Protein AF-A0A2R6M1F9-F1 (afdb_monomer_lite)

Foldseek 3Di:
DDPVVVVVVVVVVVVVVVVVVVVVVVVVVVPVPVVDDPPDDDPVVVVVVVVVVVVVVVPPPQWDAAPPPRDIDGVPDQADPPPRHGSDDD

Radius of gyration: 22.43 Å; chains: 1; bounding box: 37×41×60 Å

Secondary structure (DSSP, 8-state):
--HHHHHHHHHHHHHHHHHHHHHHHHHHHTSGGGS---S---HHHHHHHHHHHHHHHTT-TTEEE-TTT--EEETT-SB-TTT--BS---

Structure (mmCIF, N/CA/C/O backbone):
data_AF-A0A2R6M1F9-F1
#
_entry.id   AF-A0A2R6M1F9-F1
#
loop_
_atom_site.group_PDB
_atom_site.id
_atom_site.type_symbol
_atom_site.label_atom_id
_atom_site.label_alt_id
_atom_site.label_comp_id
_atom_site.label_asym_id
_atom_site.label_entity_id
_atom_site.label_seq_id
_atom_site.pdbx_PDB_ins_code
_atom_site.Cartn_x
_atom_site.Cartn_y
_atom_site.Cartn_z
_atom_site.occupancy
_atom_site.B_iso_or_equiv
_atom_site.auth_seq_id
_atom_site.auth_comp_id
_atom_site.auth_asym_id
_atom_site.auth_atom_id
_atom_site.pdbx_PDB_model_num
ATOM 1 N N . MET A 1 1 ? -7.019 -3.990 28.624 1.00 62.16 1 MET A N 1
ATOM 2 C CA . MET A 1 1 ? -7.121 -3.147 27.414 1.00 62.16 1 MET A CA 1
ATOM 3 C C . MET A 1 1 ? -8.331 -3.614 26.623 1.00 62.16 1 MET A C 1
ATOM 5 O O . MET A 1 1 ? -8.274 -4.688 26.042 1.00 62.16 1 MET A O 1
ATOM 9 N N . GLY A 1 2 ? -9.462 -2.911 26.725 1.00 83.88 2 GLY A N 1
ATOM 10 C CA . GLY A 1 2 ? -10.709 -3.326 26.066 1.00 83.88 2 GLY A CA 1
ATOM 11 C C . GLY A 1 2 ? -10.620 -3.261 24.538 1.00 83.88 2 GLY A C 1
ATOM 12 O O . GLY A 1 2 ? -9.620 -2.802 23.991 1.00 83.88 2 GLY A O 1
ATOM 13 N N . VAL A 1 3 ? -11.688 -3.677 23.856 1.00 92.81 3 VAL A N 1
ATOM 14 C CA . VAL A 1 3 ? -11.815 -3.665 22.383 1.00 92.81 3 VAL A CA 1
ATOM 15 C C . VAL A 1 3 ? -11.404 -2.316 21.776 1.00 92.81 3 VAL A C 1
ATOM 17 O O . VAL A 1 3 ? -10.700 -2.277 20.774 1.00 92.81 3 VAL A O 1
ATOM 20 N N . TRP A 1 4 ? -11.733 -1.210 22.446 1.00 94.88 4 TRP A N 1
ATOM 21 C CA . TRP A 1 4 ? -11.312 0.142 22.067 1.00 94.88 4 TRP A CA 1
ATOM 22 C C . TRP A 1 4 ? -9.793 0.327 21.951 1.00 94.88 4 TRP A C 1
ATOM 24 O O . TRP A 1 4 ? -9.336 1.008 21.041 1.00 94.88 4 TRP A O 1
ATOM 34 N N . GLY A 1 5 ? -9.001 -0.308 22.819 1.00 94.38 5 GLY A N 1
ATOM 35 C CA . GLY A 1 5 ? -7.538 -0.252 22.739 1.00 94.38 5 GLY A CA 1
ATOM 36 C C . GLY A 1 5 ? -6.995 -0.958 21.496 1.00 94.38 5 GLY A C 1
ATOM 37 O O . GLY A 1 5 ? -6.104 -0.434 20.835 1.00 94.38 5 GLY A O 1
ATOM 38 N N . TRP A 1 6 ? -7.577 -2.104 21.133 1.00 95.62 6 TRP A N 1
ATOM 39 C CA . TRP A 1 6 ? -7.233 -2.813 19.898 1.00 95.62 6 TRP A CA 1
ATOM 40 C C . TRP A 1 6 ? -7.651 -2.027 18.656 1.00 95.62 6 TRP A C 1
ATOM 42 O O . TRP A 1 6 ? -6.871 -1.936 17.715 1.00 95.62 6 TRP A O 1
ATOM 52 N N . ILE A 1 7 ? -8.829 -1.394 18.676 1.00 95.56 7 ILE A N 1
ATOM 53 C CA . ILE A 1 7 ? -9.282 -0.510 17.591 1.00 95.56 7 ILE A CA 1
ATOM 54 C C . ILE A 1 7 ? -8.274 0.622 17.371 1.00 95.56 7 ILE A C 1
ATOM 56 O O . ILE A 1 7 ? -7.817 0.817 16.249 1.00 95.56 7 ILE A O 1
ATOM 60 N N . VAL A 1 8 ? -7.882 1.332 18.434 1.00 96.62 8 VAL A N 1
ATOM 61 C CA . VAL A 1 8 ? -6.899 2.424 18.336 1.00 96.62 8 VAL A CA 1
ATOM 62 C C . VAL A 1 8 ? -5.555 1.911 17.815 1.00 96.62 8 VAL A C 1
ATOM 64 O O . VAL A 1 8 ? -4.969 2.534 16.933 1.00 96.62 8 VAL A O 1
ATOM 67 N N . LEU A 1 9 ? -5.090 0.755 18.295 1.00 96.38 9 LEU A N 1
ATOM 68 C CA . LEU A 1 9 ? -3.852 0.135 17.823 1.00 96.38 9 LEU A CA 1
ATOM 69 C C . LEU A 1 9 ? -3.904 -0.200 16.324 1.00 96.38 9 LEU A C 1
ATOM 71 O O . LEU A 1 9 ? -2.960 0.114 15.602 1.00 96.38 9 LEU A O 1
ATOM 75 N N . TYR A 1 10 ? -5.004 -0.780 15.837 1.00 96.00 10 TYR A N 1
ATOM 76 C CA . TYR A 1 10 ? -5.166 -1.078 14.414 1.00 96.00 10 TYR A CA 1
ATOM 77 C C . TYR A 1 10 ? -5.249 0.184 13.561 1.00 96.00 10 TYR A C 1
ATOM 79 O O . TYR A 1 10 ? -4.634 0.226 12.500 1.00 96.00 10 TYR A O 1
ATOM 87 N N . VAL A 1 11 ? -5.954 1.220 14.022 1.00 97.75 11 VAL A N 1
ATOM 88 C CA . VAL A 1 11 ? -6.027 2.506 13.314 1.00 97.75 11 VAL A CA 1
ATOM 89 C C . VAL A 1 11 ? -4.641 3.145 13.212 1.00 97.75 11 VAL A C 1
ATOM 91 O O . VAL A 1 11 ? -4.264 3.595 12.132 1.00 97.75 11 VAL A O 1
ATOM 94 N N . LEU A 1 12 ? -3.853 3.135 14.292 1.00 97.88 12 LEU A N 1
ATOM 95 C CA . LEU A 1 12 ? -2.485 3.660 14.288 1.00 97.88 12 LEU A CA 1
ATOM 96 C C . LEU A 1 12 ? -1.559 2.856 13.371 1.00 97.88 12 LEU A C 1
ATOM 98 O O . LEU A 1 12 ? -0.820 3.444 12.582 1.00 97.88 12 LEU A O 1
ATOM 102 N N . LEU A 1 13 ? -1.619 1.523 13.435 1.00 97.56 13 LEU A N 1
ATOM 103 C CA . LEU A 1 13 ? -0.844 0.647 12.556 1.00 97.56 13 LEU A CA 1
ATOM 104 C C . LEU A 1 13 ? -1.215 0.873 11.085 1.00 97.56 13 LEU A C 1
ATOM 106 O O . LEU A 1 13 ? -0.336 1.014 10.240 1.00 97.56 13 LEU A O 1
ATOM 110 N N . PHE A 1 14 ? -2.511 0.944 10.783 1.00 97.94 14 PHE A N 1
ATOM 111 C CA . PHE A 1 14 ? -3.009 1.182 9.434 1.00 97.94 14 PHE A CA 1
ATOM 112 C C . PHE A 1 14 ? -2.569 2.551 8.911 1.00 97.94 14 PHE A C 1
ATOM 114 O O . PHE A 1 14 ? -2.059 2.636 7.799 1.00 97.94 14 PHE A O 1
ATOM 121 N N . ALA A 1 15 ? -2.683 3.607 9.720 1.00 97.75 15 ALA A N 1
ATOM 122 C CA . ALA A 1 15 ? -2.209 4.940 9.359 1.00 97.75 15 ALA A CA 1
ATOM 123 C C . ALA A 1 15 ? -0.694 4.963 9.085 1.00 97.75 15 ALA A C 1
ATOM 125 O O . ALA A 1 15 ? -0.258 5.585 8.118 1.00 97.75 15 ALA A O 1
ATOM 126 N N . LEU A 1 16 ? 0.105 4.246 9.884 1.00 97.62 16 LEU A N 1
ATOM 127 C CA . LEU A 1 16 ? 1.548 4.114 9.672 1.00 97.62 16 LEU A CA 1
ATOM 128 C C . LEU A 1 16 ? 1.868 3.390 8.357 1.00 97.62 16 LEU A C 1
ATOM 130 O O . LEU A 1 16 ? 2.707 3.856 7.591 1.00 97.62 16 LEU A O 1
ATOM 134 N N . VAL A 1 17 ? 1.186 2.277 8.075 1.00 97.50 17 VAL A N 1
ATOM 135 C CA . VAL A 1 17 ? 1.352 1.528 6.820 1.00 97.50 17 VAL A CA 1
ATOM 136 C C . VAL A 1 17 ? 0.974 2.396 5.622 1.00 97.50 17 VAL A C 1
ATOM 138 O O . VAL A 1 17 ? 1.734 2.461 4.661 1.00 97.50 17 VAL A O 1
ATOM 141 N N . GLN A 1 18 ? -0.147 3.115 5.694 1.00 96.94 18 GLN A N 1
ATOM 142 C CA . GLN A 1 18 ? -0.564 4.052 4.648 1.00 96.94 18 GLN A CA 1
ATOM 143 C C . GLN A 1 18 ? 0.474 5.156 4.427 1.00 96.94 18 GLN A C 1
ATOM 145 O O . GLN A 1 18 ? 0.794 5.479 3.287 1.00 96.94 18 GLN A O 1
ATOM 150 N N . LEU A 1 19 ? 1.054 5.698 5.502 1.00 96.38 19 LEU A N 1
ATOM 151 C CA . LEU A 1 19 ? 2.111 6.704 5.416 1.00 96.38 19 LEU A CA 1
ATOM 152 C C . LEU A 1 19 ? 3.391 6.132 4.795 1.00 96.38 19 LEU A C 1
ATOM 154 O O . LEU A 1 19 ? 4.007 6.802 3.971 1.00 96.38 19 LEU A O 1
ATOM 158 N N . LEU A 1 20 ? 3.780 4.899 5.138 1.00 94.94 20 LEU A N 1
ATOM 159 C CA . LEU A 1 20 ? 4.918 4.215 4.518 1.00 94.94 20 LEU A CA 1
ATOM 160 C C . LEU A 1 20 ? 4.688 3.951 3.031 1.00 94.94 20 LEU A C 1
ATOM 162 O O . LEU A 1 20 ? 5.590 4.208 2.243 1.00 94.94 20 LEU A O 1
ATOM 166 N N . ILE A 1 21 ? 3.496 3.491 2.646 1.00 94.25 21 ILE A N 1
ATOM 167 C CA . ILE A 1 21 ? 3.114 3.284 1.242 1.00 94.25 21 ILE A CA 1
ATOM 168 C C . ILE A 1 21 ? 3.162 4.613 0.490 1.00 94.25 21 ILE A C 1
ATOM 170 O O . ILE A 1 21 ? 3.815 4.701 -0.545 1.00 94.25 21 ILE A O 1
ATOM 174 N N . TYR A 1 22 ? 2.538 5.657 1.040 1.00 92.00 22 TYR A N 1
ATOM 175 C CA . TYR A 1 22 ? 2.562 6.998 0.465 1.00 92.00 22 TYR A CA 1
ATOM 176 C C . TYR A 1 22 ? 3.990 7.515 0.306 1.00 92.00 22 TYR A C 1
ATOM 178 O O . TYR A 1 22 ? 4.343 8.021 -0.750 1.00 92.00 22 TYR A O 1
ATOM 186 N N . ARG A 1 23 ? 4.837 7.354 1.327 1.00 92.12 23 ARG A N 1
ATOM 187 C CA . ARG A 1 23 ? 6.236 7.778 1.266 1.00 92.12 23 ARG A CA 1
ATOM 188 C C . ARG A 1 23 ? 7.033 6.948 0.265 1.00 92.12 23 ARG A C 1
ATOM 190 O O . ARG A 1 23 ? 7.868 7.517 -0.413 1.00 92.12 23 ARG A O 1
ATOM 197 N N . TYR A 1 24 ? 6.790 5.645 0.170 1.00 89.50 24 TYR A N 1
ATOM 198 C CA . TYR A 1 24 ? 7.475 4.759 -0.767 1.00 89.50 24 TYR A CA 1
ATOM 199 C C . TYR A 1 24 ? 7.135 5.106 -2.218 1.00 89.50 24 TYR A C 1
ATOM 201 O O . TYR A 1 24 ? 8.044 5.340 -3.004 1.00 89.50 24 TYR A O 1
ATOM 209 N N . LEU A 1 25 ? 5.842 5.230 -2.536 1.00 83.94 25 LEU A N 1
ATOM 210 C CA . LEU A 1 25 ? 5.372 5.695 -3.845 1.00 83.94 25 LEU A CA 1
ATOM 211 C C . LEU A 1 25 ? 5.917 7.090 -4.152 1.00 83.94 25 LEU A C 1
ATOM 213 O O . LEU A 1 25 ? 6.479 7.290 -5.221 1.00 83.94 25 LEU A O 1
ATOM 217 N N . ARG A 1 26 ? 5.849 8.006 -3.174 1.00 79.44 26 ARG A N 1
ATOM 218 C CA . ARG A 1 26 ? 6.364 9.370 -3.313 1.00 79.44 26 ARG A CA 1
ATOM 219 C C . ARG A 1 26 ? 7.882 9.441 -3.497 1.00 79.44 26 ARG A C 1
ATOM 221 O O . ARG A 1 26 ? 8.380 10.275 -4.233 1.00 79.44 26 ARG A O 1
ATOM 228 N N . SER A 1 27 ? 8.630 8.557 -2.846 1.00 71.00 27 SER A N 1
ATOM 229 C CA . SER A 1 27 ? 10.084 8.465 -3.012 1.00 71.00 27 SER A CA 1
ATOM 230 C C . SER A 1 27 ? 10.491 7.861 -4.359 1.00 71.00 27 SER A C 1
ATOM 232 O O . SER A 1 27 ? 11.592 8.146 -4.818 1.00 71.00 27 SER A O 1
ATOM 234 N N . ASP A 1 28 ? 9.634 7.055 -4.994 1.00 62.47 28 ASP A N 1
ATOM 235 C CA . ASP A 1 28 ? 9.873 6.538 -6.350 1.00 62.47 28 ASP A CA 1
ATOM 236 C C . ASP A 1 28 ? 9.645 7.632 -7.413 1.00 62.47 28 ASP A C 1
ATOM 238 O O . ASP A 1 28 ? 10.427 7.758 -8.350 1.00 62.47 28 ASP A O 1
ATOM 242 N N . GLU A 1 29 ? 8.652 8.5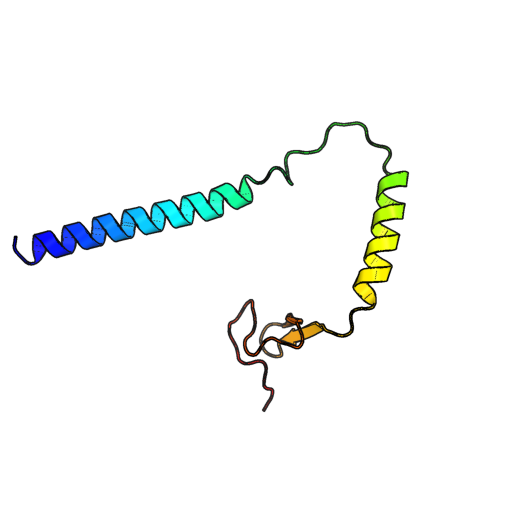12 -7.222 1.00 57.12 29 GLU A N 1
ATOM 243 C CA . GLU A 1 29 ? 8.464 9.725 -8.049 1.00 57.12 29 GLU A CA 1
ATOM 244 C C . GLU A 1 29 ? 9.505 10.832 -7.764 1.00 57.12 29 GLU A C 1
ATOM 246 O O . GLU A 1 29 ? 9.754 11.666 -8.635 1.00 57.12 29 GLU A O 1
ATOM 251 N N . ASP A 1 30 ? 10.191 10.795 -6.611 1.00 51.47 30 ASP A N 1
ATOM 252 C CA . ASP A 1 30 ? 11.404 11.585 -6.334 1.00 51.47 30 ASP A CA 1
ATOM 253 C C . ASP A 1 30 ? 12.673 10.984 -6.991 1.00 51.47 30 ASP A C 1
ATOM 255 O O . ASP A 1 30 ? 13.766 11.550 -6.852 1.00 51.47 30 ASP A O 1
ATOM 259 N N . ALA A 1 31 ? 12.576 9.869 -7.737 1.00 46.78 31 ALA A N 1
ATOM 260 C CA . ALA A 1 31 ? 13.657 9.458 -8.627 1.00 46.78 31 ALA A CA 1
ATOM 261 C C . ALA A 1 31 ? 13.932 10.619 -9.607 1.00 46.78 31 ALA A C 1
ATOM 263 O O . ALA A 1 31 ? 13.030 11.032 -10.340 1.00 46.78 31 ALA A O 1
ATOM 264 N N . PRO A 1 32 ? 15.163 11.162 -9.669 1.00 45.94 32 PRO A N 1
ATOM 265 C CA . PRO A 1 32 ? 15.511 12.364 -10.435 1.00 45.94 32 PRO A CA 1
ATOM 266 C C . PRO A 1 32 ? 15.518 12.149 -11.963 1.00 45.94 32 PRO A C 1
ATOM 268 O O . PRO A 1 32 ? 16.310 12.754 -12.690 1.00 45.94 32 PRO A O 1
ATOM 271 N N . LEU A 1 33 ? 14.616 11.319 -12.489 1.00 47.53 33 LEU A N 1
ATOM 272 C CA . LEU A 1 33 ? 14.337 11.206 -13.918 1.00 47.53 33 LEU A CA 1
ATOM 273 C C . LEU A 1 33 ? 13.654 12.465 -14.478 1.00 47.53 33 LEU A C 1
ATOM 275 O O . LEU A 1 33 ? 13.662 12.657 -15.690 1.00 47.53 33 LEU A O 1
ATOM 279 N N . PHE A 1 34 ? 13.163 13.366 -13.618 1.00 46.53 34 PHE A N 1
ATOM 280 C CA . PHE A 1 34 ? 12.653 14.683 -14.021 1.00 46.53 34 PHE A CA 1
ATOM 281 C C . PHE A 1 34 ? 13.534 15.874 -13.596 1.00 46.53 34 PHE A C 1
ATOM 283 O O . PHE A 1 34 ? 13.169 17.013 -13.872 1.00 46.53 34 PHE A O 1
ATOM 290 N N . SER A 1 35 ? 14.714 15.652 -12.991 1.00 47.84 35 SER A N 1
ATOM 291 C CA . SER A 1 35 ? 15.641 16.742 -12.611 1.00 47.84 35 SER A CA 1
ATOM 292 C C . SER A 1 35 ? 16.980 16.748 -13.362 1.00 47.84 35 SER A C 1
ATOM 294 O O . SER A 1 35 ? 17.865 17.535 -13.030 1.00 47.84 35 SER A O 1
ATOM 296 N N . SER A 1 36 ? 17.157 15.902 -14.377 1.00 47.59 36 SER A N 1
ATOM 297 C CA . SER A 1 36 ? 18.412 15.806 -15.132 1.00 47.59 36 SER A CA 1
ATOM 298 C C . SER A 1 36 ? 18.279 16.426 -16.521 1.00 47.59 36 SER A C 1
ATOM 300 O O . SER A 1 36 ? 18.342 15.740 -17.535 1.00 47.59 36 SER A O 1
ATOM 302 N N . THR A 1 37 ? 18.123 17.746 -16.599 1.00 52.16 37 THR A N 1
ATOM 303 C CA . THR A 1 37 ? 18.610 18.479 -17.778 1.00 52.16 37 THR A CA 1
ATOM 304 C C . THR A 1 37 ? 19.608 19.532 -17.314 1.00 52.16 37 THR A C 1
ATOM 306 O O . THR A 1 37 ? 19.230 20.669 -17.038 1.00 52.16 37 THR A O 1
ATOM 309 N N . PRO A 1 38 ? 20.904 19.182 -17.218 1.00 52.41 38 PRO A N 1
ATOM 310 C CA . PRO A 1 38 ? 21.957 20.160 -17.432 1.00 52.41 38 PRO A CA 1
ATOM 311 C C . PRO A 1 38 ? 21.796 20.687 -18.868 1.00 52.41 38 PRO A C 1
ATOM 313 O O . PRO A 1 38 ? 21.699 19.876 -19.795 1.00 52.41 38 PRO A O 1
ATOM 316 N N . PRO A 1 39 ? 21.752 22.007 -19.100 1.00 50.66 39 PRO A N 1
ATOM 317 C CA . PRO A 1 39 ? 21.540 22.559 -20.431 1.00 50.66 39 PRO A CA 1
ATOM 318 C C . PRO A 1 39 ? 22.846 22.528 -21.237 1.00 50.66 39 PRO A C 1
ATOM 320 O O . PRO A 1 39 ? 23.383 23.584 -21.534 1.00 50.66 39 PRO A O 1
ATOM 323 N N . ASN A 1 40 ? 23.401 21.344 -21.541 1.00 54.75 40 ASN A N 1
ATOM 324 C CA . ASN A 1 40 ? 24.355 21.161 -22.647 1.00 54.75 40 ASN A CA 1
ATOM 325 C C . ASN A 1 40 ? 24.692 19.673 -22.894 1.00 54.75 40 ASN A C 1
ATOM 327 O O . ASN A 1 40 ? 25.667 19.149 -22.353 1.00 54.75 40 ASN A O 1
ATOM 331 N N . ARG A 1 41 ? 23.912 18.953 -23.705 1.00 53.44 41 ARG A N 1
ATOM 332 C CA . ARG A 1 41 ? 24.376 17.680 -24.279 1.00 53.44 41 ARG A CA 1
ATOM 333 C C . ARG A 1 41 ? 23.879 17.572 -25.709 1.00 53.44 41 ARG A C 1
ATOM 335 O O . ARG A 1 41 ? 22.674 17.622 -25.934 1.00 53.44 41 ARG A O 1
ATOM 342 N N . ASP A 1 42 ? 24.821 17.440 -26.640 1.00 61.41 42 ASP A N 1
ATOM 343 C CA . ASP A 1 42 ? 24.552 17.313 -28.068 1.00 61.41 42 ASP A CA 1
ATOM 344 C C . ASP A 1 42 ? 23.508 16.212 -28.330 1.00 61.41 42 ASP A C 1
ATOM 346 O O . ASP A 1 42 ? 23.765 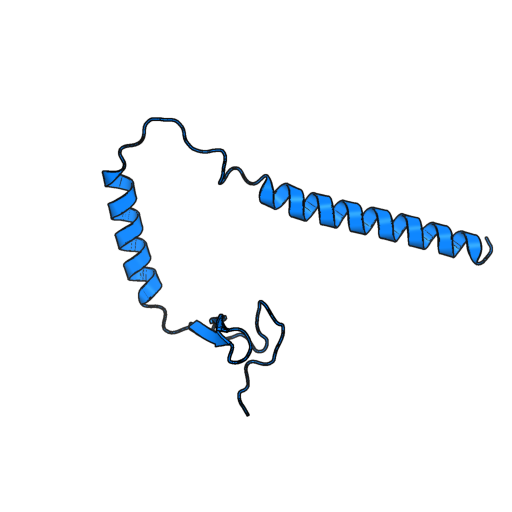15.034 -28.046 1.00 61.41 42 ASP A O 1
ATOM 350 N N . PRO A 1 43 ? 22.327 16.561 -28.868 1.00 59.50 43 PRO A N 1
ATOM 351 C CA . PRO A 1 43 ? 21.212 15.628 -29.034 1.00 59.50 43 PRO A CA 1
ATOM 352 C C . PRO A 1 43 ? 21.503 14.507 -30.046 1.00 59.50 43 PRO A C 1
ATOM 354 O O . PRO A 1 43 ? 20.855 13.465 -30.011 1.00 59.50 43 PRO A O 1
ATOM 357 N N . ALA A 1 44 ? 22.512 14.671 -30.908 1.00 59.94 44 ALA A N 1
ATOM 358 C CA . ALA A 1 44 ? 22.833 13.717 -31.969 1.00 59.94 44 ALA A CA 1
ATOM 359 C C . ALA A 1 44 ? 23.392 12.374 -31.455 1.00 59.94 44 ALA A C 1
ATOM 361 O O . ALA A 1 44 ? 23.054 11.323 -31.993 1.00 59.94 44 ALA A O 1
ATOM 362 N N . ALA A 1 45 ? 24.212 12.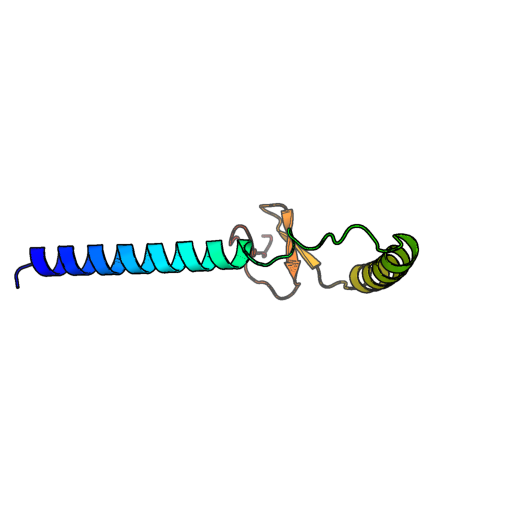379 -30.397 1.00 60.38 45 ALA A N 1
ATOM 363 C CA . ALA A 1 45 ? 24.842 11.153 -29.888 1.00 60.38 45 ALA A CA 1
ATOM 364 C C . ALA A 1 45 ? 23.882 10.283 -29.055 1.00 60.38 45 ALA A C 1
ATOM 366 O O . ALA A 1 45 ? 24.038 9.065 -28.980 1.00 60.38 45 ALA A O 1
ATOM 367 N N . VAL A 1 46 ? 22.881 10.903 -28.422 1.00 63.28 46 VAL A N 1
ATOM 368 C CA . VAL A 1 46 ? 21.861 10.197 -27.628 1.00 63.28 46 VAL A CA 1
ATOM 369 C C . VAL A 1 46 ? 20.861 9.487 -28.546 1.00 63.28 46 VAL A C 1
ATOM 371 O O . VAL A 1 46 ? 20.452 8.362 -28.259 1.00 63.28 46 VAL A O 1
ATOM 374 N N . GLU A 1 47 ? 20.530 10.099 -29.683 1.00 63.94 47 GLU A N 1
ATOM 375 C CA . GLU A 1 47 ? 19.581 9.546 -30.650 1.00 63.94 47 GLU A CA 1
ATOM 376 C C . GLU A 1 47 ? 20.105 8.280 -31.354 1.00 63.94 47 GLU A C 1
ATOM 378 O O . GLU A 1 47 ? 19.338 7.355 -31.629 1.00 63.94 47 GLU A O 1
ATOM 383 N N . GLU A 1 48 ? 21.418 8.179 -31.599 1.00 63.09 48 GLU A N 1
ATOM 384 C CA . GLU A 1 48 ? 22.018 6.988 -32.223 1.00 63.09 48 GLU A CA 1
ATOM 385 C C . GLU A 1 48 ? 22.014 5.767 -31.281 1.00 63.09 48 GLU A C 1
ATOM 387 O O . GLU A 1 48 ? 21.777 4.636 -31.716 1.00 63.09 48 GLU A O 1
ATOM 392 N N . ILE A 1 49 ? 22.240 5.987 -29.979 1.00 65.94 49 ILE A N 1
ATOM 393 C CA . ILE A 1 49 ? 22.181 4.926 -28.960 1.00 65.94 49 ILE A CA 1
ATOM 394 C C . ILE A 1 49 ? 20.735 4.450 -28.785 1.00 65.94 49 ILE A C 1
ATOM 396 O O . ILE A 1 49 ? 20.487 3.244 -28.832 1.00 65.94 49 ILE A O 1
ATOM 400 N N . ARG A 1 50 ? 19.782 5.387 -28.680 1.00 66.50 50 ARG A N 1
ATOM 401 C CA . ARG A 1 50 ? 18.347 5.087 -28.575 1.00 66.50 50 ARG A CA 1
ATOM 402 C C . ARG A 1 50 ? 17.854 4.257 -29.765 1.00 66.50 50 ARG A C 1
ATOM 404 O O . ARG A 1 50 ? 17.254 3.207 -29.566 1.00 66.50 50 ARG A O 1
ATOM 411 N N . ASN A 1 51 ? 18.220 4.635 -30.993 1.00 63.69 51 ASN A N 1
ATOM 412 C CA . ASN A 1 51 ? 17.866 3.869 -32.195 1.00 63.69 51 ASN A CA 1
ATOM 413 C C . ASN A 1 51 ? 18.444 2.441 -32.214 1.00 63.69 51 ASN A C 1
ATOM 415 O O . ASN A 1 51 ? 17.823 1.529 -32.764 1.00 63.69 51 ASN A O 1
ATOM 419 N N . ARG A 1 52 ? 19.639 2.214 -31.643 1.00 62.44 52 ARG A N 1
ATOM 420 C CA . ARG A 1 52 ? 20.218 0.862 -31.523 1.00 62.44 52 ARG A CA 1
ATOM 421 C C . ARG A 1 52 ? 19.491 0.008 -30.482 1.00 62.44 52 ARG A C 1
ATOM 423 O O . ARG A 1 52 ? 19.323 -1.189 -30.718 1.00 62.44 52 ARG A O 1
ATOM 430 N N . GLU A 1 53 ? 19.084 0.588 -29.355 1.00 62.19 53 GLU A N 1
ATOM 431 C CA . GLU A 1 53 ? 18.309 -0.112 -28.321 1.00 62.19 53 GLU A CA 1
ATOM 432 C C . GLU A 1 53 ? 16.880 -0.415 -28.775 1.00 62.19 53 GLU A C 1
ATOM 434 O O . GLU A 1 53 ? 16.425 -1.543 -28.590 1.00 62.19 53 GLU A O 1
ATOM 439 N N . ASP A 1 54 ? 16.209 0.524 -29.446 1.00 60.59 54 ASP A N 1
ATOM 440 C CA . ASP A 1 54 ? 14.856 0.320 -29.976 1.00 60.59 54 ASP A CA 1
ATOM 441 C C . ASP A 1 54 ? 14.818 -0.815 -31.007 1.00 60.59 54 ASP A C 1
ATOM 443 O O . ASP A 1 54 ? 13.935 -1.673 -30.962 1.00 60.59 54 ASP A O 1
ATOM 447 N N . ARG A 1 55 ? 15.839 -0.916 -31.873 1.00 60.09 55 ARG A N 1
ATOM 448 C CA . ARG A 1 55 ? 15.966 -2.058 -32.796 1.00 60.09 55 ARG A CA 1
ATOM 449 C C . ARG A 1 55 ? 16.202 -3.392 -32.085 1.00 60.09 55 ARG A C 1
ATOM 451 O O . ARG A 1 55 ? 15.749 -4.408 -32.592 1.00 60.09 55 ARG A O 1
ATOM 458 N N . ARG A 1 56 ? 16.894 -3.415 -30.938 1.00 58.22 56 ARG A N 1
ATOM 459 C CA . ARG A 1 56 ? 17.082 -4.647 -30.144 1.00 58.22 56 ARG A CA 1
ATOM 460 C C . ARG A 1 56 ? 15.844 -5.024 -29.332 1.00 58.22 56 ARG A C 1
ATOM 462 O O . ARG A 1 56 ? 15.610 -6.206 -29.127 1.00 58.22 56 ARG A O 1
ATOM 469 N N . ARG A 1 57 ? 15.068 -4.047 -28.854 1.00 55.31 57 ARG A N 1
ATOM 470 C CA . ARG A 1 57 ? 13.848 -4.279 -28.063 1.00 55.31 57 ARG A CA 1
ATOM 471 C C . ARG A 1 57 ? 12.647 -4.670 -28.928 1.00 55.31 57 ARG A C 1
ATOM 473 O O . ARG A 1 57 ? 11.801 -5.422 -28.463 1.00 55.31 57 ARG A O 1
ATOM 480 N N . SER A 1 58 ? 12.599 -4.223 -30.183 1.00 54.31 58 SER A N 1
ATOM 481 C CA . SER A 1 58 ? 11.544 -4.595 -31.136 1.00 54.31 58 SER A CA 1
ATOM 482 C C . SER A 1 58 ? 11.587 -6.063 -31.589 1.00 54.31 58 SER A C 1
ATOM 484 O O . SER A 1 58 ? 10.643 -6.501 -32.241 1.00 54.31 58 SER A O 1
ATOM 486 N N . ASP A 1 59 ? 12.651 -6.806 -31.272 1.00 54.06 59 ASP A N 1
ATOM 487 C CA . ASP A 1 59 ? 12.855 -8.199 -31.701 1.00 54.06 59 ASP A CA 1
ATOM 488 C C . ASP A 1 59 ? 12.655 -9.207 -30.552 1.00 54.06 59 ASP A C 1
ATOM 490 O O . ASP A 1 59 ? 13.127 -10.338 -30.617 1.00 54.06 59 ASP A O 1
ATOM 494 N N . ASP A 1 60 ? 11.980 -8.803 -29.467 1.00 55.47 60 ASP A N 1
ATOM 495 C CA . ASP A 1 60 ? 11.561 -9.716 -28.403 1.00 55.47 60 ASP A CA 1
ATOM 496 C C . ASP A 1 60 ? 10.129 -10.216 -28.687 1.00 55.47 60 ASP A C 1
ATOM 498 O O . ASP A 1 60 ? 9.158 -9.518 -28.382 1.00 55.47 60 ASP A O 1
ATOM 502 N N . PRO A 1 61 ? 9.942 -11.420 -29.266 1.00 57.47 61 PRO A N 1
ATOM 503 C CA . PRO A 1 61 ? 8.625 -11.986 -29.579 1.00 57.47 61 PRO A CA 1
ATOM 504 C C . PRO A 1 61 ? 7.822 -12.386 -28.325 1.00 57.47 61 PRO A C 1
ATOM 506 O O . PRO A 1 61 ? 6.851 -13.137 -28.419 1.00 57.47 61 PRO A O 1
ATOM 509 N N . SER A 1 62 ? 8.226 -11.933 -27.135 1.00 70.81 62 SER A N 1
ATOM 510 C CA . SER A 1 62 ? 7.679 -12.356 -25.851 1.00 70.81 62 SER A CA 1
ATOM 511 C C . SER A 1 62 ? 6.629 -11.404 -25.260 1.00 70.81 62 SER A C 1
ATOM 513 O O . SER A 1 62 ? 6.316 -11.509 -24.073 1.00 70.81 62 SER A O 1
ATOM 515 N N . VAL A 1 63 ? 6.026 -10.518 -26.064 1.00 78.19 63 VAL A N 1
ATOM 516 C CA . VAL A 1 63 ? 4.963 -9.597 -25.617 1.00 78.19 63 VAL A CA 1
ATOM 517 C C . VAL A 1 63 ? 3.571 -10.088 -26.041 1.00 78.19 63 VAL A C 1
ATOM 519 O O . VAL A 1 63 ? 3.284 -10.276 -27.219 1.00 78.19 63 VAL A O 1
ATOM 522 N N . VAL A 1 64 ? 2.680 -10.271 -25.065 1.00 85.06 64 VAL A N 1
ATOM 523 C CA . VAL A 1 64 ? 1.265 -10.636 -25.217 1.00 85.06 64 VAL A CA 1
ATOM 524 C C . VAL A 1 64 ? 0.383 -9.500 -24.707 1.00 85.06 64 VAL A C 1
ATOM 526 O O . VAL A 1 64 ? 0.526 -9.028 -23.577 1.00 85.06 64 VAL A O 1
ATOM 529 N N . VAL A 1 65 ? -0.578 -9.077 -25.525 1.00 87.19 65 VAL A N 1
ATOM 530 C CA . VAL A 1 65 ? -1.521 -8.006 -25.182 1.00 87.19 65 VAL A CA 1
ATOM 531 C C . VAL A 1 65 ? -2.704 -8.571 -24.398 1.00 87.19 65 VAL A C 1
ATOM 533 O O . VAL A 1 65 ? -3.320 -9.560 -24.790 1.00 87.19 65 VAL A O 1
ATOM 536 N N . CYS A 1 66 ? -3.053 -7.931 -23.282 1.00 89.38 66 CYS A N 1
ATOM 537 C CA . CYS A 1 66 ? -4.212 -8.321 -22.489 1.00 89.38 66 CYS A CA 1
ATOM 538 C C . CYS A 1 66 ? -5.514 -8.091 -23.282 1.00 89.38 66 CYS A C 1
ATOM 540 O O . CYS A 1 66 ? -5.791 -6.949 -23.652 1.00 89.38 66 CYS A O 1
ATOM 542 N N . PRO A 1 67 ? -6.383 -9.107 -23.443 1.00 83.88 67 PRO A N 1
ATOM 543 C CA . PRO A 1 67 ? -7.625 -8.968 -24.207 1.00 83.88 67 PRO A CA 1
ATOM 544 C C . PRO A 1 67 ? -8.664 -8.067 -23.528 1.00 83.88 67 PRO A C 1
ATOM 546 O O . PRO A 1 67 ? -9.617 -7.637 -24.167 1.00 83.88 67 PRO A O 1
ATOM 549 N N . ARG A 1 68 ? -8.515 -7.789 -22.225 1.00 83.94 68 ARG A N 1
ATOM 550 C CA . ARG A 1 68 ? -9.485 -6.987 -21.468 1.00 83.94 68 ARG A CA 1
ATOM 551 C C . ARG A 1 68 ? -9.148 -5.498 -21.446 1.00 83.94 68 ARG A C 1
ATOM 553 O O . ARG A 1 68 ? -10.047 -4.678 -21.568 1.00 83.94 68 ARG A O 1
ATOM 560 N N . CYS A 1 69 ? -7.882 -5.148 -21.227 1.00 88.12 69 CYS A N 1
ATOM 561 C CA . CYS A 1 69 ? -7.463 -3.754 -21.032 1.00 88.12 69 CYS A CA 1
ATOM 562 C C . CYS A 1 69 ? -6.389 -3.280 -22.017 1.00 88.12 69 CYS A C 1
ATOM 564 O O . CYS A 1 69 ? -5.932 -2.149 -21.898 1.00 88.12 69 CYS A O 1
ATOM 566 N N . GLY A 1 70 ? -5.945 -4.133 -22.946 1.00 85.38 70 GLY A N 1
ATOM 567 C CA . GLY A 1 70 ? -4.964 -3.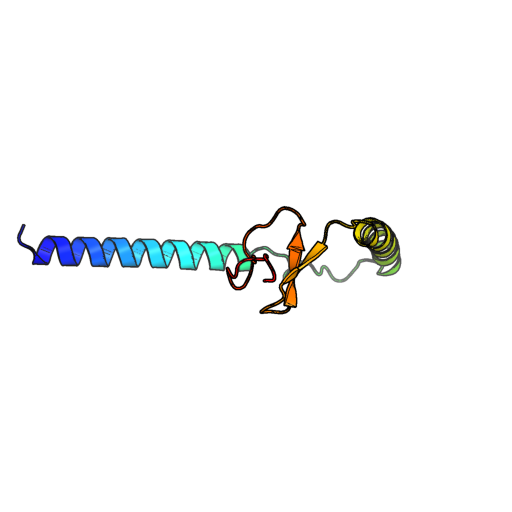769 -23.971 1.00 85.38 70 GLY A CA 1
ATOM 568 C C . GLY A 1 70 ? -3.532 -3.586 -23.465 1.00 85.38 70 GLY A C 1
ATOM 569 O O . GLY A 1 70 ? -2.667 -3.183 -24.229 1.00 85.38 70 GLY A O 1
ATOM 570 N N . THR A 1 71 ? -3.252 -3.870 -22.192 1.00 90.81 71 THR A N 1
ATOM 571 C CA . THR A 1 71 ? -1.898 -3.728 -21.642 1.00 90.81 71 THR A CA 1
ATOM 572 C C . THR A 1 71 ? -0.990 -4.845 -22.142 1.00 90.81 71 THR A C 1
ATOM 574 O O . THR A 1 71 ? -1.360 -6.018 -22.082 1.00 90.81 71 THR A O 1
ATOM 577 N N . GLU A 1 72 ? 0.217 -4.487 -22.556 1.00 88.56 72 GLU A N 1
ATOM 578 C CA . GLU A 1 72 ? 1.287 -5.414 -22.917 1.00 88.56 72 GLU A CA 1
ATOM 579 C C . GLU A 1 72 ? 1.832 -6.150 -21.688 1.00 88.56 72 GLU A C 1
ATOM 581 O O . GLU A 1 72 ? 2.092 -5.564 -20.636 1.00 88.56 72 GLU A O 1
ATOM 586 N N . ASN A 1 73 ? 1.989 -7.463 -21.801 1.00 84.25 73 ASN A N 1
ATOM 587 C CA . ASN A 1 73 ? 2.563 -8.311 -20.767 1.00 84.25 73 ASN A CA 1
ATOM 588 C C . ASN A 1 73 ? 3.559 -9.294 -21.377 1.00 84.25 73 ASN A C 1
ATOM 590 O O . ASN A 1 73 ? 3.517 -9.552 -22.569 1.00 84.25 73 ASN A O 1
ATOM 594 N N . GLY A 1 74 ? 4.431 -9.883 -20.561 1.00 85.06 74 GLY A N 1
ATOM 595 C CA . GLY A 1 74 ? 5.302 -10.962 -21.032 1.00 85.06 74 GLY A CA 1
ATOM 596 C C . GLY A 1 74 ? 4.533 -12.272 -21.266 1.00 85.06 74 GLY A C 1
ATOM 597 O O . GLY A 1 74 ? 3.554 -12.542 -20.570 1.00 85.06 74 GLY A O 1
ATOM 598 N N . THR A 1 75 ? 5.016 -13.137 -22.157 1.00 77.38 75 THR A N 1
ATOM 599 C CA . THR A 1 75 ? 4.456 -14.481 -22.438 1.00 77.38 75 THR A CA 1
ATOM 600 C C . THR A 1 75 ? 4.392 -15.421 -21.223 1.00 77.38 75 THR A C 1
ATOM 602 O O . THR A 1 75 ? 3.704 -16.437 -21.275 1.00 77.38 75 THR A O 1
ATOM 605 N N . GLY A 1 76 ? 5.069 -15.097 -20.116 1.00 77.81 76 GLY A N 1
ATOM 606 C CA . GLY A 1 76 ? 5.037 -15.860 -18.859 1.00 77.81 76 GLY A CA 1
ATOM 607 C C . GLY A 1 76 ? 3.982 -15.416 -17.839 1.00 77.81 76 GLY A C 1
ATOM 608 O O . GLY A 1 76 ? 3.952 -15.944 -16.729 1.00 77.81 76 GLY A O 1
ATOM 609 N N . PHE A 1 77 ? 3.150 -14.421 -18.153 1.00 78.12 77 PHE A N 1
ATOM 610 C CA . PHE A 1 77 ? 2.183 -13.882 -17.198 1.00 78.12 77 PHE A CA 1
ATOM 611 C C . PHE A 1 77 ? 0.841 -14.622 -17.263 1.00 78.12 77 PHE A C 1
ATOM 613 O O . PHE A 1 77 ? 0.181 -14.655 -18.293 1.00 78.12 77 PHE A O 1
ATOM 620 N N . THR A 1 78 ? 0.388 -15.162 -16.129 1.00 85.81 78 THR A N 1
ATOM 621 C CA . THR A 1 78 ? -0.956 -15.762 -16.006 1.00 85.81 78 THR A CA 1
ATOM 622 C C . THR A 1 78 ? -2.050 -14.698 -15.845 1.00 85.81 78 THR A C 1
ATOM 624 O O . THR A 1 78 ? -3.182 -14.881 -16.296 1.00 85.81 78 THR A O 1
ATOM 627 N N . TYR A 1 79 ? -1.709 -13.564 -15.221 1.00 88.19 79 TYR A N 1
ATOM 628 C CA . TYR A 1 79 ? -2.612 -12.447 -14.930 1.00 88.19 79 TYR A CA 1
ATOM 629 C C . TYR A 1 79 ? -2.035 -11.127 -15.432 1.00 88.19 79 TYR A C 1
ATOM 631 O O . TYR A 1 79 ? -0.827 -10.900 -15.352 1.00 88.19 79 TYR A O 1
ATOM 639 N N . 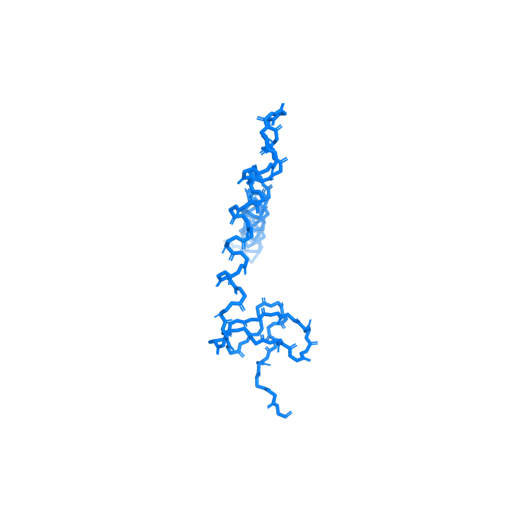CYS A 1 80 ? -2.902 -10.251 -15.943 1.00 89.50 80 CYS A N 1
ATOM 640 C CA . CYS A 1 80 ? -2.510 -8.938 -16.441 1.00 89.50 80 CYS A CA 1
ATOM 641 C C . CYS A 1 80 ? -1.880 -8.077 -15.344 1.00 89.50 80 CYS A C 1
ATOM 643 O O . CYS A 1 80 ? -2.470 -7.906 -14.279 1.00 89.50 80 CYS A O 1
ATOM 645 N N . ARG A 1 81 ? -0.728 -7.466 -15.640 1.00 87.12 81 ARG A N 1
ATOM 646 C CA . ARG A 1 81 ? -0.015 -6.575 -14.713 1.00 87.12 81 ARG A CA 1
ATOM 647 C C . ARG A 1 81 ? -0.801 -5.316 -14.338 1.00 87.12 81 ARG A C 1
ATOM 649 O O . ARG A 1 81 ? -0.537 -4.744 -13.292 1.00 87.12 81 ARG A O 1
ATOM 656 N N . ASN A 1 82 ? -1.743 -4.892 -15.181 1.00 90.12 82 ASN A N 1
ATOM 657 C CA . ASN A 1 82 ? -2.543 -3.689 -14.951 1.00 90.12 82 ASN A CA 1
ATOM 658 C C . ASN A 1 82 ? -3.918 -4.010 -14.345 1.00 90.12 82 ASN A C 1
ATOM 660 O O . ASN A 1 82 ? -4.267 -3.507 -13.286 1.00 90.12 82 ASN A O 1
ATOM 664 N N . CYS A 1 83 ? -4.705 -4.878 -14.992 1.00 89.81 83 CYS A N 1
ATOM 665 C CA . CYS A 1 83 ? -6.095 -5.131 -14.587 1.00 89.81 83 CYS A CA 1
ATOM 666 C C . CYS A 1 83 ? -6.321 -6.459 -13.846 1.00 89.81 83 CYS A C 1
ATOM 668 O O . CYS A 1 83 ? -7.469 -6.814 -13.574 1.00 89.81 83 CYS A O 1
ATOM 670 N N . VAL A 1 84 ? -5.258 -7.234 -13.589 1.00 90.38 84 VAL A N 1
ATOM 671 C CA . VAL A 1 84 ? -5.280 -8.526 -12.863 1.00 90.38 84 VAL A CA 1
ATOM 672 C C . VAL A 1 84 ? -6.238 -9.560 -13.477 1.00 90.38 84 VAL A C 1
ATOM 674 O O . VAL A 1 84 ? -6.608 -10.560 -12.869 1.00 90.38 84 VAL A O 1
ATOM 677 N N . SER A 1 85 ? -6.651 -9.350 -14.725 1.00 85.44 85 SER A N 1
ATOM 678 C CA . SER A 1 85 ? -7.522 -10.285 -15.428 1.00 85.44 85 SER A CA 1
ATOM 679 C C . SER A 1 85 ? -6.711 -11.453 -15.980 1.00 85.44 85 SER A C 1
ATOM 681 O O . SER A 1 85 ? -5.561 -11.248 -16.381 1.00 85.44 85 SER A O 1
ATOM 683 N N . PRO A 1 86 ? -7.278 -12.671 -16.000 1.00 87.75 86 PRO A N 1
ATOM 684 C CA . PRO A 1 86 ? -6.581 -13.831 -16.539 1.00 87.75 86 PRO A CA 1
ATOM 685 C C . PRO A 1 86 ? -6.260 -13.614 -18.023 1.00 87.75 86 PRO A C 1
ATOM 687 O O . PRO A 1 86 ? -7.082 -13.074 -18.765 1.00 87.75 86 PRO A O 1
ATOM 690 N N . MET A 1 87 ? -5.063 -14.025 -18.451 1.00 78.06 87 MET A N 1
ATOM 691 C CA . MET A 1 87 ? -4.632 -13.934 -19.857 1.00 78.06 87 MET A CA 1
ATOM 692 C C . MET A 1 87 ? -5.157 -15.068 -20.737 1.00 78.06 87 MET A C 1
ATOM 694 O O . MET A 1 87 ? -4.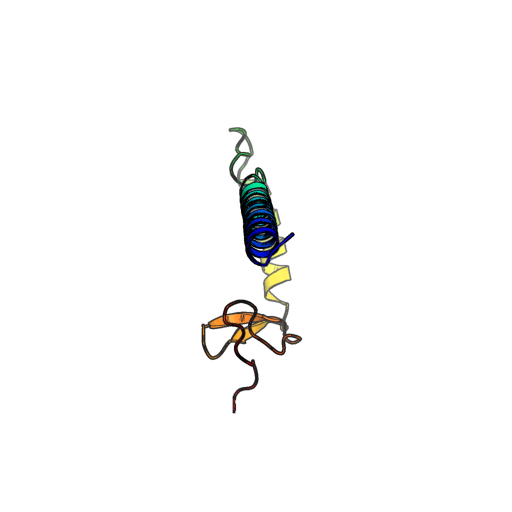966 -15.047 -21.950 1.00 78.06 87 MET A O 1
ATOM 698 N N . THR A 1 88 ? -5.835 -16.052 -20.150 1.00 73.88 88 THR A N 1
ATOM 699 C CA . THR A 1 88 ? -6.530 -17.102 -20.889 1.00 73.88 88 THR A CA 1
ATOM 700 C C . THR A 1 88 ? -7.773 -16.526 -21.563 1.00 73.88 88 THR A C 1
ATOM 702 O O . THR A 1 88 ? -8.794 -16.281 -20.920 1.00 73.88 88 THR A O 1
ATOM 705 N N . ALA A 1 89 ? -7.691 -16.320 -22.877 1.00 58.59 89 ALA A N 1
ATOM 706 C CA . ALA A 1 89 ? -8.878 -16.180 -23.708 1.00 58.59 89 ALA A CA 1
ATOM 707 C C . ALA A 1 89 ? -9.622 -17.527 -23.696 1.00 58.59 89 ALA A C 1
ATOM 709 O O . ALA A 1 89 ? -9.059 -18.548 -24.089 1.00 58.59 89 ALA A O 1
ATOM 710 N N . ARG A 1 90 ? -10.848 -17.541 -23.171 1.00 42.09 90 ARG A N 1
ATOM 711 C CA . ARG A 1 90 ? -11.837 -18.563 -23.529 1.00 42.09 90 ARG A CA 1
ATOM 712 C C . ARG A 1 90 ? -12.608 -18.077 -24.739 1.00 42.09 90 ARG A C 1
ATOM 714 O O . ARG A 1 90 ? -12.880 -16.856 -24.772 1.00 42.09 90 ARG A O 1
#

Sequence (90 aa):
MGVWGWIVLYVLLFALVQLLIYRYLRSDEDAPLFSSTPPNRDPAAVEEIRNREDRRRSDDPSVVVCPRCGTENGTGFTYCRNCVSPMTAR

pLDDT: mean 75.42, std 17.33, range [42.09, 97.94]